Protein AF-A0A9D8BUY4-F1 (afdb_monomer_lite)

Sequence (169 aa):
MDKLASSQSYLHCSDQKLSERSYRLGHQSWTASNLFVHSYHDEIAYFTTRWDALCPYIDVNEAMLRVAPQPLLIYALPPESEWGHPIRDAYGLVAVREEGYWTEGRRARKFKELRQKHRRFDHSVQQIPGAMLTAKDIETWGSEHFARYEIDPAEVDGFLDYVSDLDLL

Secondary structure (DSSP, 8-state):
---------------TTTTT--EEETTEEE-TTTSEEEEEETTEEEEEETTGGG-------HHHHHHS-SSEE-----TTSTTPPP--STTT---TTSTTTTT-HHHHHHHHHHHHHTTT---------GGG--HHHHHHHHHHHHHHHT--HHHHHHHHHHHTT-S--

Foldseek 3Di:
DDPPPPPPPQPQLPPVVQQPDWDDDQLFIDGLVLQWDFDDDPHDTAIEGLQPPVQDADDDDPVSVSRDGPPYDYDHHDCPHPPHPPPPDPVPDQPPVDPCSCVPPVNVVVVVVVCVVPVVDDDDDDKDQLLPDDLVNVCVVCPVVCVVRVRDSSSSVRNSSSRNHPGTD

pLDDT: mean 80.68, std 15.32, range [35.28, 94.25]

Structure (mmCIF, N/CA/C/O backbone):
data_AF-A0A9D8BUY4-F1
#
_entry.id   AF-A0A9D8BUY4-F1
#
loop_
_atom_site.group_PDB
_atom_site.id
_atom_site.type_symbol
_atom_site.label_atom_id
_atom_site.label_alt_id
_atom_site.label_comp_id
_atom_site.label_asym_id
_atom_site.label_entity_id
_atom_site.label_seq_id
_atom_site.pdbx_PDB_ins_code
_atom_site.Cartn_x
_atom_site.Cartn_y
_atom_site.Cartn_z
_atom_site.occupancy
_atom_site.B_iso_or_equiv
_atom_site.auth_seq_id
_atom_site.auth_comp_id
_atom_site.auth_asym_id
_atom_site.auth_atom_id
_atom_site.pdbx_PDB_model_num
ATOM 1 N N . MET A 1 1 ? 29.866 17.845 3.179 1.00 36.91 1 MET A N 1
ATOM 2 C CA . MET A 1 1 ? 30.371 16.461 3.247 1.00 36.91 1 MET A CA 1
ATOM 3 C C . MET A 1 1 ? 29.526 15.669 2.282 1.00 36.91 1 MET A C 1
ATOM 5 O O . MET A 1 1 ? 28.374 15.385 2.581 1.00 36.91 1 MET A O 1
ATOM 9 N N . ASP A 1 2 ? 30.069 15.468 1.090 1.00 35.66 2 ASP A N 1
ATOM 10 C CA . ASP A 1 2 ? 29.392 14.823 -0.026 1.00 35.66 2 ASP A CA 1
ATOM 11 C C . ASP A 1 2 ? 29.177 13.343 0.301 1.00 35.66 2 ASP A C 1
ATOM 13 O O . ASP A 1 2 ? 30.140 12.594 0.482 1.00 35.66 2 ASP A O 1
ATOM 17 N N . LYS A 1 3 ? 27.913 12.918 0.420 1.00 37.53 3 LYS A N 1
ATOM 18 C CA . LYS A 1 3 ? 27.569 11.494 0.408 1.00 37.53 3 LYS A CA 1
ATOM 19 C C . LYS A 1 3 ? 27.878 10.995 -1.001 1.00 37.53 3 LYS A C 1
ATOM 21 O O . LYS A 1 3 ? 27.122 11.249 -1.934 1.00 37.53 3 LYS A O 1
ATOM 26 N N . LEU A 1 4 ? 29.024 10.333 -1.147 1.00 35.28 4 LEU A N 1
ATOM 27 C CA . LEU A 1 4 ? 29.352 9.512 -2.306 1.00 35.28 4 LEU A CA 1
ATOM 28 C C . LEU A 1 4 ? 28.183 8.552 -2.540 1.00 35.28 4 LEU A C 1
ATOM 30 O O . LEU A 1 4 ? 27.993 7.602 -1.783 1.00 35.28 4 LEU A O 1
ATOM 34 N N . ALA A 1 5 ? 27.388 8.838 -3.571 1.00 40.38 5 ALA A N 1
ATOM 35 C CA . ALA A 1 5 ? 26.436 7.898 -4.125 1.00 40.38 5 ALA A CA 1
ATOM 36 C C . ALA A 1 5 ? 27.236 6.666 -4.558 1.00 40.38 5 ALA A C 1
ATOM 38 O O . ALA A 1 5 ? 27.934 6.683 -5.572 1.00 40.38 5 ALA A O 1
ATOM 39 N N . SER A 1 6 ? 27.199 5.625 -3.729 1.00 40.28 6 SER A N 1
ATOM 40 C CA . SER A 1 6 ? 27.716 4.312 -4.074 1.00 40.28 6 SER A CA 1
ATOM 41 C C . SER A 1 6 ? 26.826 3.777 -5.189 1.00 40.28 6 SER A C 1
ATOM 43 O O . SER A 1 6 ? 25.756 3.225 -4.944 1.00 40.28 6 SER A O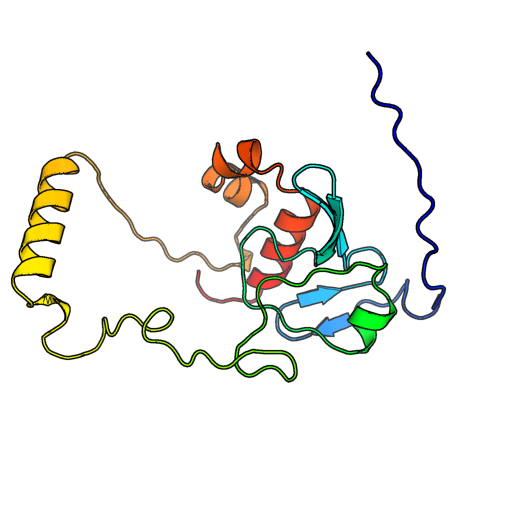 1
ATOM 45 N N . SER A 1 7 ? 27.239 4.004 -6.433 1.00 42.19 7 SER A N 1
ATOM 46 C CA . SER A 1 7 ? 26.683 3.369 -7.620 1.00 42.19 7 SER A CA 1
ATOM 47 C C . SER A 1 7 ? 27.087 1.895 -7.619 1.00 42.19 7 SER A C 1
ATOM 49 O O . SER A 1 7 ? 27.886 1.439 -8.435 1.00 42.19 7 SER A O 1
ATOM 51 N N . GLN A 1 8 ? 26.552 1.126 -6.670 1.00 43.00 8 GLN A N 1
ATOM 52 C CA . GLN A 1 8 ? 26.554 -0.321 -6.789 1.00 43.00 8 GLN A CA 1
ATOM 53 C C . GLN A 1 8 ? 25.678 -0.652 -7.989 1.00 43.00 8 GLN A C 1
ATOM 55 O O . GLN A 1 8 ? 24.466 -0.453 -7.983 1.00 43.00 8 GLN A O 1
ATOM 60 N N . SER A 1 9 ? 26.321 -1.089 -9.068 1.00 43.75 9 SER A N 1
ATOM 61 C CA . SER A 1 9 ? 25.636 -1.593 -10.244 1.00 43.75 9 SER A CA 1
ATOM 62 C C . SER A 1 9 ? 24.961 -2.901 -9.849 1.00 43.75 9 SER A C 1
ATOM 64 O O . SER A 1 9 ? 25.589 -3.962 -9.860 1.00 43.75 9 SER A O 1
ATOM 66 N N . TYR A 1 10 ? 23.699 -2.827 -9.441 1.00 48.19 10 TYR A N 1
ATOM 67 C CA . TYR A 1 10 ? 22.881 -4.009 -9.246 1.00 48.19 10 TYR A CA 1
ATOM 68 C C . TYR A 1 10 ? 22.769 -4.703 -10.598 1.00 48.19 10 TYR A C 1
ATOM 70 O O . TYR A 1 10 ? 22.303 -4.118 -11.577 1.00 48.19 10 TYR A O 1
ATOM 78 N N . LEU A 1 11 ? 23.304 -5.921 -10.674 1.00 43.75 11 LEU A N 1
ATOM 79 C CA . LEU A 1 11 ? 23.277 -6.736 -11.879 1.00 43.75 11 LEU A CA 1
ATOM 80 C C . LEU A 1 11 ? 21.815 -6.950 -12.268 1.00 43.75 11 LEU A C 1
ATOM 82 O O . LEU A 1 11 ? 21.088 -7.693 -11.614 1.00 43.75 11 LEU A O 1
ATOM 86 N N . HIS A 1 12 ? 21.392 -6.259 -13.323 1.00 48.75 12 HIS A N 1
ATOM 87 C CA . HIS A 1 12 ? 20.081 -6.422 -13.925 1.00 48.75 12 HIS A CA 1
ATOM 88 C C . HIS A 1 12 ? 19.936 -7.887 -14.353 1.00 48.75 12 HIS A C 1
ATOM 90 O O . HIS A 1 12 ? 20.699 -8.364 -15.200 1.00 48.75 12 HIS A O 1
ATOM 96 N N . CYS A 1 13 ? 19.004 -8.617 -13.734 1.00 48.50 13 CYS A N 1
ATOM 97 C CA . CYS A 1 13 ? 18.666 -9.971 -14.153 1.00 48.50 13 CYS A CA 1
ATOM 98 C C . CYS A 1 13 ? 18.159 -9.886 -15.599 1.00 48.50 13 CYS A C 1
ATOM 100 O O . CYS A 1 13 ? 17.125 -9.284 -15.884 1.00 48.50 13 CYS A O 1
ATOM 102 N N . SER A 1 14 ? 18.972 -10.382 -16.528 1.00 49.72 14 SER A N 1
ATOM 103 C CA . SER A 1 14 ? 18.942 -10.037 -17.952 1.00 49.72 14 SER A CA 1
ATOM 104 C C . SER A 1 14 ? 17.936 -10.868 -18.744 1.00 49.72 14 SER A C 1
ATOM 106 O O . SER A 1 14 ? 18.267 -11.452 -19.773 1.00 49.72 14 SER A O 1
ATOM 108 N N . ASP A 1 15 ? 16.681 -10.888 -18.306 1.00 55.72 15 ASP A N 1
ATOM 109 C CA . ASP A 1 15 ? 15.602 -11.434 -19.124 1.00 55.72 15 ASP A CA 1
ATOM 110 C C . ASP A 1 15 ? 15.007 -10.310 -19.993 1.00 55.72 15 ASP A C 1
ATOM 112 O O . ASP A 1 15 ? 13.934 -9.770 -19.729 1.00 55.72 15 ASP A O 1
ATOM 116 N N . GLN A 1 16 ? 15.741 -9.917 -21.045 1.00 51.69 16 GLN A N 1
ATOM 117 C CA . GLN A 1 16 ? 15.375 -8.828 -21.977 1.00 51.69 16 GLN A CA 1
ATOM 118 C C . GLN A 1 16 ? 13.974 -8.990 -22.603 1.00 51.69 16 GLN A C 1
ATOM 120 O O . GLN A 1 16 ? 13.385 -8.025 -23.076 1.00 51.69 16 GLN A O 1
ATOM 125 N N . LYS A 1 17 ? 13.402 -10.201 -22.599 1.00 54.66 17 LYS A N 1
ATOM 126 C CA . LYS A 1 17 ? 12.021 -10.442 -23.054 1.00 54.66 17 LYS A CA 1
ATOM 127 C C . LYS A 1 17 ? 10.958 -9.976 -22.055 1.00 54.66 17 LYS A C 1
ATOM 129 O O . LYS A 1 17 ? 9.821 -9.736 -22.457 1.00 54.66 17 LYS A O 1
ATOM 134 N N . LEU A 1 18 ? 11.297 -9.874 -20.770 1.00 59.25 18 LEU A N 1
ATOM 135 C CA . LEU A 1 18 ? 10.398 -9.395 -19.717 1.00 59.25 18 LEU A CA 1
ATOM 136 C C . LEU A 1 18 ? 10.446 -7.867 -19.569 1.00 59.25 18 LEU A C 1
ATOM 138 O O . LEU A 1 18 ? 9.486 -7.290 -19.068 1.00 59.25 18 LEU A O 1
ATOM 142 N N . SER A 1 19 ? 11.518 -7.201 -20.018 1.00 58.69 19 SER A N 1
ATOM 143 C CA . SER A 1 19 ? 11.718 -5.766 -19.774 1.00 58.69 19 SER A CA 1
ATOM 144 C C . SER A 1 19 ? 10.775 -4.842 -20.543 1.00 58.69 19 SER A C 1
ATOM 146 O O . SER A 1 19 ? 10.502 -3.744 -20.071 1.00 58.69 19 SER A O 1
ATOM 148 N N . GLU A 1 20 ? 10.244 -5.274 -21.689 1.00 63.25 20 GLU A N 1
ATOM 149 C CA . GLU A 1 20 ? 9.371 -4.447 -22.545 1.00 63.25 20 GLU A CA 1
ATOM 150 C C . GLU A 1 20 ? 7.880 -4.795 -22.427 1.00 63.25 20 GLU A C 1
ATOM 152 O O . GLU A 1 20 ? 7.025 -4.119 -23.001 1.00 63.25 20 GLU A O 1
ATOM 157 N N . ARG A 1 21 ? 7.541 -5.860 -21.693 1.00 80.31 21 ARG A N 1
ATOM 158 C CA . ARG A 1 21 ? 6.168 -6.351 -21.584 1.00 80.31 21 ARG A CA 1
ATOM 159 C C . ARG A 1 21 ? 5.558 -5.922 -20.255 1.00 80.31 21 ARG A C 1
ATOM 161 O O . ARG A 1 21 ? 6.142 -6.140 -19.200 1.00 80.31 21 ARG A O 1
ATOM 168 N N . SER A 1 22 ? 4.367 -5.332 -20.327 1.00 87.75 22 SER A N 1
ATOM 169 C CA . SER A 1 22 ? 3.532 -5.077 -19.154 1.00 87.75 22 SER A CA 1
ATOM 170 C C . SER A 1 22 ? 2.770 -6.346 -18.778 1.00 87.75 22 SER A C 1
ATOM 172 O O . SER A 1 22 ? 2.176 -7.015 -19.632 1.00 87.75 22 SER A O 1
ATOM 174 N N . TYR A 1 23 ? 2.819 -6.677 -17.496 1.00 91.50 23 TYR A N 1
ATOM 175 C CA . TYR A 1 23 ? 2.124 -7.788 -16.866 1.00 91.50 23 TYR A CA 1
ATOM 176 C C . TYR A 1 23 ? 1.130 -7.250 -15.843 1.00 91.50 23 TYR A C 1
ATOM 178 O O . TYR A 1 23 ? 1.280 -6.135 -15.346 1.00 91.50 23 TYR A O 1
ATOM 186 N N . ARG A 1 24 ? 0.126 -8.063 -15.509 1.00 92.12 24 ARG A N 1
ATOM 187 C CA . ARG A 1 24 ? -0.787 -7.798 -14.396 1.00 92.12 24 ARG A CA 1
ATOM 188 C C . ARG A 1 24 ? -0.886 -9.013 -13.488 1.00 92.12 24 ARG A C 1
ATOM 190 O O . ARG A 1 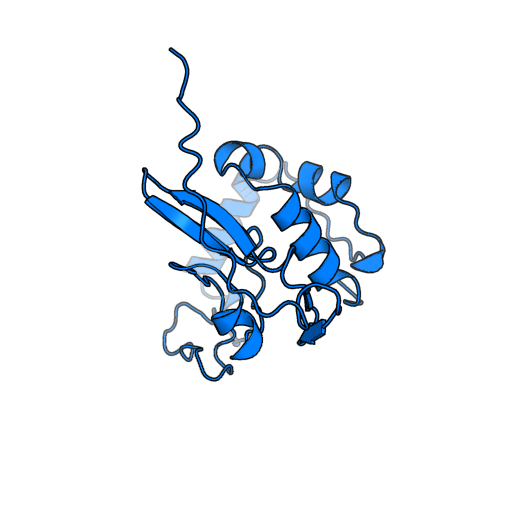24 ? -0.886 -10.143 -13.979 1.00 92.12 24 ARG A O 1
ATOM 197 N N . LEU A 1 25 ? -0.973 -8.764 -12.190 1.00 90.81 25 LEU A N 1
ATOM 198 C CA . LEU A 1 25 ? -1.249 -9.756 -11.158 1.00 90.81 25 LEU A CA 1
ATOM 199 C C . LEU A 1 25 ? -2.185 -9.103 -10.142 1.00 90.81 25 LEU A C 1
ATOM 201 O O . LEU A 1 25 ? -1.839 -8.064 -9.592 1.00 90.81 25 LEU A O 1
ATOM 205 N N . GLY A 1 26 ? -3.392 -9.647 -9.978 1.00 89.31 26 GLY A N 1
ATOM 206 C CA . GLY A 1 26 ? -4.439 -8.970 -9.211 1.00 89.31 26 GLY A CA 1
ATOM 207 C C . GLY A 1 26 ? -4.658 -7.538 -9.716 1.00 89.31 26 GLY A C 1
ATOM 208 O O . GLY A 1 26 ? -4.860 -7.307 -10.915 1.00 89.31 26 GLY A O 1
ATOM 209 N N . HIS A 1 27 ? -4.546 -6.588 -8.794 1.00 90.38 27 HIS A N 1
ATOM 210 C CA . HIS A 1 27 ? -4.680 -5.155 -9.054 1.00 90.38 27 HIS A CA 1
ATOM 211 C C . HIS A 1 27 ? -3.363 -4.468 -9.461 1.00 90.38 27 HIS A C 1
ATOM 213 O O . HIS A 1 27 ? -3.343 -3.282 -9.758 1.00 90.38 27 HIS A O 1
ATOM 219 N N . GLN A 1 28 ? -2.254 -5.206 -9.524 1.00 91.81 28 GLN A N 1
ATOM 220 C CA . GLN A 1 28 ? -0.919 -4.657 -9.761 1.00 91.81 28 GLN A CA 1
ATOM 221 C C . GLN A 1 28 ? -0.533 -4.767 -11.234 1.00 91.81 28 GLN A C 1
ATOM 223 O O . GLN A 1 28 ? -0.673 -5.838 -11.839 1.00 91.81 28 GLN A O 1
ATOM 228 N N . SER A 1 29 ? 0.025 -3.699 -11.807 1.00 92.88 29 SER A N 1
ATOM 229 C CA . SER A 1 29 ? 0.650 -3.721 -13.130 1.00 92.88 29 SER A CA 1
ATOM 230 C C . SER A 1 29 ? 2.163 -3.523 -13.053 1.00 92.88 29 SER A C 1
ATOM 232 O O . SER A 1 29 ? 2.678 -2.644 -12.364 1.00 92.88 29 SER A O 1
ATOM 234 N N . TRP A 1 30 ? 2.915 -4.363 -13.766 1.00 92.38 30 TRP A N 1
ATOM 235 C CA . TRP A 1 30 ? 4.366 -4.394 -13.608 1.00 92.38 30 TRP A CA 1
ATOM 236 C C . TRP A 1 30 ? 5.136 -4.680 -14.890 1.00 92.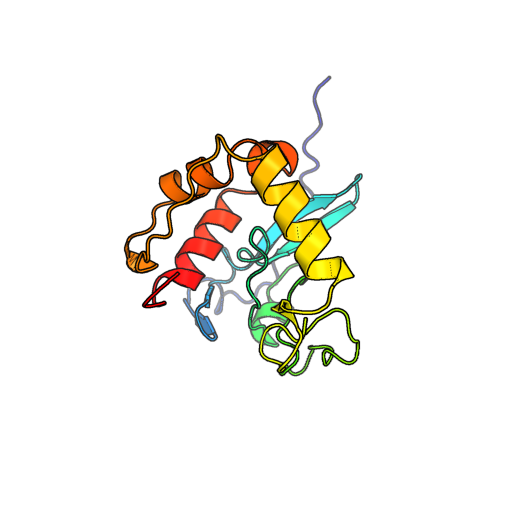38 30 TRP A C 1
ATOM 238 O O . TRP A 1 30 ? 4.662 -5.332 -15.819 1.00 92.38 30 TRP A O 1
ATOM 248 N N . THR A 1 31 ? 6.358 -4.170 -14.912 1.00 91.00 31 THR A N 1
ATOM 249 C CA . THR A 1 31 ? 7.425 -4.400 -15.879 1.00 91.00 31 THR A CA 1
ATOM 250 C C . THR A 1 31 ? 8.705 -4.679 -15.096 1.00 91.00 31 THR A C 1
ATOM 252 O O . THR A 1 31 ? 8.792 -4.409 -13.896 1.00 91.00 31 THR A O 1
ATOM 255 N N . ALA A 1 32 ? 9.752 -5.165 -15.764 1.00 87.38 32 ALA A N 1
ATOM 256 C CA . ALA A 1 32 ? 11.039 -5.355 -15.091 1.00 87.38 32 ALA A CA 1
ATOM 257 C C . ALA A 1 32 ? 11.646 -4.051 -14.537 1.00 87.38 32 ALA A C 1
ATOM 259 O O . ALA A 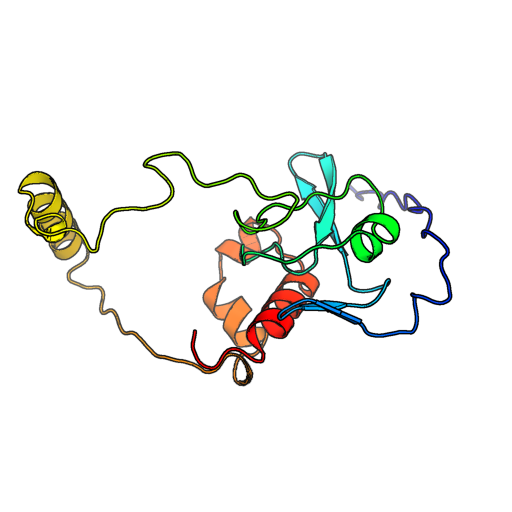1 32 ? 12.485 -4.102 -13.644 1.00 87.38 32 ALA A O 1
ATOM 260 N N . SER A 1 33 ? 11.247 -2.893 -15.075 1.00 87.31 33 SER A N 1
ATOM 261 C CA . SER A 1 33 ? 11.798 -1.589 -14.699 1.00 87.31 33 SER A CA 1
ATOM 262 C C . SER A 1 33 ? 11.039 -0.896 -13.573 1.00 87.31 33 SER A C 1
ATOM 264 O O . SER A 1 33 ? 11.590 0.018 -12.974 1.00 87.31 33 SER A O 1
ATOM 266 N N . ASN A 1 34 ? 9.782 -1.267 -13.321 1.00 90.25 34 ASN A N 1
ATOM 267 C CA . ASN A 1 34 ? 8.952 -0.604 -12.316 1.00 90.25 34 ASN A CA 1
ATOM 268 C C . ASN A 1 34 ? 8.619 -1.505 -11.118 1.00 90.25 34 ASN A C 1
ATOM 270 O O . ASN A 1 34 ? 8.004 -1.029 -10.179 1.00 90.25 34 ASN A O 1
ATOM 274 N N . LEU A 1 35 ? 8.993 -2.787 -11.145 1.00 91.12 35 LEU A N 1
ATOM 275 C CA . LEU A 1 35 ? 8.595 -3.766 -10.133 1.00 91.12 35 LEU A CA 1
ATOM 276 C C . LEU A 1 35 ? 9.058 -3.400 -8.713 1.00 91.12 35 LEU A C 1
ATOM 278 O O . LEU A 1 35 ? 8.367 -3.710 -7.742 1.00 91.12 35 LEU A O 1
ATOM 282 N N . PHE A 1 36 ? 10.229 -2.778 -8.595 1.00 91.44 36 PHE A N 1
ATOM 283 C CA . PHE A 1 36 ? 10.902 -2.564 -7.323 1.00 91.44 36 PHE A CA 1
ATOM 284 C C . PHE A 1 36 ? 11.368 -1.123 -7.147 1.00 91.44 36 PHE A C 1
ATOM 286 O O . PHE A 1 36 ? 11.630 -0.405 -8.112 1.00 91.44 36 PHE A O 1
ATOM 293 N N . VAL A 1 37 ? 11.531 -0.752 -5.885 1.00 91.81 37 VAL A N 1
ATOM 294 C CA . VAL A 1 37 ? 12.111 0.501 -5.419 1.00 91.81 37 VAL A CA 1
ATOM 295 C C . VAL A 1 37 ? 13.333 0.165 -4.577 1.00 91.81 37 VAL A C 1
ATOM 297 O O . VAL A 1 37 ? 13.380 -0.867 -3.903 1.00 91.81 37 VAL A O 1
ATOM 300 N N . HIS A 1 38 ? 14.362 1.000 -4.679 1.00 91.06 38 HIS A N 1
ATOM 301 C CA . HIS A 1 38 ? 15.553 0.874 -3.855 1.00 91.06 38 HIS A CA 1
ATOM 302 C C . HIS A 1 38 ? 15.333 1.626 -2.546 1.00 91.06 38 HIS A C 1
ATOM 304 O O . HIS A 1 38 ? 15.276 2.853 -2.543 1.00 91.06 38 HIS A O 1
ATOM 310 N N . SER A 1 39 ? 15.250 0.884 -1.449 1.00 86.56 39 SER A N 1
ATOM 311 C CA . SER A 1 39 ? 14.913 1.414 -0.132 1.00 86.56 39 SER A CA 1
ATOM 312 C C . SER A 1 39 ? 16.053 1.197 0.858 1.00 86.56 39 SER A C 1
ATOM 314 O O . SER A 1 39 ? 16.939 0.357 0.669 1.00 86.56 39 SER A O 1
ATOM 316 N N . TYR A 1 40 ? 16.032 1.986 1.931 1.00 84.94 40 TYR A N 1
ATOM 317 C CA . TYR A 1 40 ? 17.041 1.954 2.981 1.00 84.94 40 TYR A CA 1
ATOM 318 C C . TYR A 1 40 ? 16.384 2.002 4.358 1.00 84.94 40 TYR A C 1
ATOM 320 O O . TYR A 1 40 ? 15.431 2.743 4.578 1.00 84.94 40 TYR A O 1
ATOM 328 N N . HIS A 1 41 ? 16.920 1.241 5.308 1.00 80.69 41 HIS A N 1
ATOM 329 C CA . HIS A 1 41 ? 16.535 1.333 6.716 1.00 80.69 41 HIS A CA 1
ATOM 330 C C . HIS A 1 41 ? 17.770 1.176 7.599 1.00 80.69 41 HIS A C 1
ATOM 332 O O . HIS A 1 41 ? 18.469 0.173 7.471 1.00 80.69 41 HIS A O 1
ATOM 338 N N . ASP A 1 42 ? 18.054 2.166 8.453 1.00 76.06 42 ASP A N 1
ATOM 339 C CA . ASP A 1 42 ? 19.179 2.161 9.403 1.00 76.06 42 ASP A CA 1
ATOM 340 C C . ASP A 1 42 ? 20.519 1.673 8.795 1.00 76.06 42 ASP A C 1
ATOM 342 O O . ASP A 1 42 ? 21.268 0.948 9.439 1.00 76.06 42 ASP A O 1
ATOM 346 N N . GLU A 1 43 ? 20.820 2.075 7.548 1.00 85.00 43 GLU A N 1
ATOM 347 C CA . GLU A 1 43 ? 22.015 1.719 6.737 1.00 85.00 43 GLU A CA 1
ATOM 348 C C . GLU A 1 43 ? 21.952 0.407 5.932 1.00 85.00 43 GLU A C 1
ATOM 350 O O . GLU A 1 43 ? 22.861 0.117 5.150 1.00 85.00 43 GLU A O 1
ATOM 355 N N . ILE A 1 44 ? 20.873 -0.364 6.039 1.00 84.56 44 ILE A N 1
ATOM 356 C CA . ILE A 1 44 ? 20.668 -1.572 5.236 1.00 84.56 44 ILE A CA 1
ATOM 357 C C . ILE A 1 44 ? 19.985 -1.186 3.923 1.00 84.56 44 ILE A C 1
ATOM 359 O O . ILE A 1 44 ? 18.846 -0.723 3.930 1.00 84.56 44 ILE A O 1
ATOM 363 N N . ALA A 1 45 ? 20.683 -1.398 2.806 1.00 89.56 45 ALA A N 1
ATOM 364 C CA . ALA A 1 45 ? 20.132 -1.268 1.461 1.00 89.56 45 ALA A CA 1
ATOM 365 C C . ALA A 1 45 ? 19.373 -2.541 1.072 1.00 89.56 45 ALA A C 1
ATOM 367 O O . ALA A 1 45 ? 19.903 -3.650 1.201 1.00 89.56 45 ALA A O 1
ATOM 368 N N . TYR A 1 46 ? 18.156 -2.387 0.569 1.00 90.44 46 TYR A N 1
ATOM 369 C CA . TYR A 1 46 ? 17.346 -3.489 0.062 1.00 90.44 46 TYR A CA 1
ATOM 370 C C . TYR A 1 46 ? 16.407 -3.004 -1.037 1.00 90.44 46 TYR A C 1
ATOM 372 O O . TYR A 1 46 ? 16.250 -1.810 -1.280 1.00 90.44 46 TYR A O 1
ATOM 380 N N . PHE A 1 47 ? 15.770 -3.948 -1.711 1.00 91.50 47 PHE A N 1
ATOM 381 C CA . PHE A 1 47 ? 14.706 -3.652 -2.654 1.00 91.50 47 PHE A CA 1
ATOM 382 C C . PHE A 1 47 ? 13.372 -3.974 -2.017 1.00 91.50 47 PHE A C 1
ATOM 384 O O . PHE A 1 47 ? 13.245 -5.005 -1.366 1.00 91.50 47 PHE A O 1
ATOM 391 N N . THR A 1 48 ? 12.381 -3.119 -2.217 1.00 90.88 48 THR A N 1
ATOM 392 C CA . THR A 1 48 ? 10.983 -3.446 -1.930 1.00 90.88 48 THR A CA 1
ATOM 393 C C . THR A 1 48 ? 10.171 -3.366 -3.211 1.00 90.88 48 THR A C 1
ATOM 395 O O . THR A 1 48 ? 10.634 -2.825 -4.216 1.00 90.88 48 THR A O 1
ATOM 398 N N . THR A 1 49 ? 8.975 -3.940 -3.226 1.00 91.06 49 THR A N 1
ATOM 399 C CA . THR A 1 49 ? 8.070 -3.751 -4.366 1.00 91.06 49 THR A CA 1
ATOM 400 C C . THR A 1 49 ? 7.529 -2.324 -4.382 1.00 91.06 49 THR A C 1
ATOM 402 O O . THR A 1 49 ? 7.324 -1.727 -3.330 1.00 91.06 49 THR A O 1
ATOM 405 N N . ARG A 1 50 ? 7.203 -1.783 -5.559 1.00 91.25 50 ARG A N 1
ATOM 406 C CA . ARG A 1 50 ? 6.657 -0.416 -5.671 1.00 91.25 50 ARG A CA 1
ATOM 407 C C . ARG A 1 50 ? 5.290 -0.194 -5.009 1.00 91.25 50 ARG A C 1
ATOM 409 O O . ARG A 1 50 ? 4.734 0.877 -5.144 1.00 91.25 50 ARG A O 1
ATOM 416 N N . TRP A 1 51 ? 4.682 -1.185 -4.374 1.00 91.19 51 TRP A N 1
ATOM 417 C CA . TRP A 1 51 ? 3.377 -1.031 -3.720 1.00 91.19 51 TRP A CA 1
ATOM 418 C C . TRP A 1 51 ? 3.490 -0.975 -2.192 1.00 91.19 51 TRP A C 1
ATOM 420 O O . TRP A 1 51 ? 2.470 -0.871 -1.522 1.00 91.19 51 TRP A O 1
ATOM 430 N N . ASP A 1 52 ? 4.700 -1.055 -1.636 1.00 79.25 52 ASP A N 1
ATOM 431 C CA . ASP A 1 52 ? 4.929 -1.327 -0.212 1.00 79.25 52 ASP A CA 1
ATOM 432 C C . ASP A 1 52 ? 4.590 -0.144 0.718 1.00 79.25 52 ASP A C 1
ATOM 434 O O . ASP A 1 52 ? 4.013 -0.356 1.786 1.00 79.25 52 ASP A O 1
ATOM 438 N N . ALA A 1 53 ? 4.845 1.104 0.294 1.00 67.62 53 ALA A N 1
ATOM 439 C CA . ALA A 1 53 ? 4.693 2.327 1.104 1.00 67.62 53 ALA A CA 1
ATOM 440 C C . ALA A 1 53 ? 3.372 2.500 1.863 1.00 67.62 53 ALA A C 1
ATOM 442 O O . ALA A 1 53 ? 3.331 3.168 2.897 1.00 67.62 53 ALA A O 1
ATOM 443 N N . LEU A 1 54 ? 2.274 1.955 1.340 1.00 69.81 54 LEU A N 1
ATOM 444 C CA . LEU A 1 54 ? 0.940 2.110 1.927 1.00 69.81 54 LEU A CA 1
ATOM 445 C C . LEU A 1 54 ? 0.352 0.796 2.439 1.00 69.81 54 LEU A C 1
ATOM 447 O O . LEU A 1 54 ? -0.825 0.739 2.794 1.00 69.81 54 LEU A O 1
ATOM 451 N N . CYS A 1 55 ? 1.191 -0.239 2.517 1.00 73.31 55 CYS A N 1
ATOM 452 C CA . CYS A 1 55 ? 0.868 -1.553 3.058 1.00 73.31 55 CYS A CA 1
ATOM 453 C C . CYS A 1 55 ? -0.422 -2.200 2.496 1.00 73.31 55 CYS A C 1
ATOM 455 O O . CYS A 1 55 ? -1.157 -2.818 3.277 1.00 73.31 55 CYS A O 1
ATOM 457 N N . PRO A 1 56 ? -0.756 -2.097 1.190 1.00 76.69 56 PRO A N 1
ATOM 458 C CA . PRO A 1 56 ? -1.750 -2.997 0.626 1.00 76.69 56 PRO A CA 1
ATOM 459 C C . PRO A 1 56 ? -1.241 -4.440 0.742 1.00 76.69 56 PRO A C 1
ATOM 461 O O . PRO A 1 56 ? -0.038 -4.691 0.700 1.00 76.69 56 PRO A O 1
ATOM 464 N N . TYR A 1 57 ? -2.153 -5.403 0.863 1.00 83.81 57 TYR A N 1
ATOM 465 C CA . TYR A 1 57 ? -1.780 -6.794 0.627 1.00 83.81 57 TYR A CA 1
ATOM 466 C C . TYR A 1 57 ? -1.510 -6.971 -0.864 1.00 83.81 57 TYR A C 1
ATOM 468 O O . TYR A 1 57 ? -2.394 -6.713 -1.679 1.00 83.81 57 TYR A O 1
ATOM 476 N N . ILE A 1 58 ? -0.297 -7.390 -1.212 1.00 88.31 58 ILE A N 1
ATOM 477 C CA . ILE A 1 58 ? 0.145 -7.468 -2.602 1.00 88.31 58 ILE A CA 1
ATOM 478 C C . ILE A 1 58 ? 0.338 -8.902 -3.064 1.00 88.31 58 ILE A C 1
ATOM 480 O O . ILE A 1 58 ? 0.918 -9.730 -2.361 1.00 88.31 58 ILE A O 1
ATOM 484 N N . ASP A 1 59 ? -0.105 -9.189 -4.283 1.00 89.69 59 ASP A N 1
ATOM 485 C CA . ASP A 1 59 ? 0.162 -10.468 -4.912 1.00 89.69 59 ASP A CA 1
ATOM 486 C C . ASP A 1 59 ? 1.588 -10.482 -5.475 1.00 89.69 59 ASP A C 1
ATOM 488 O O . ASP A 1 59 ? 2.097 -9.501 -6.028 1.00 89.69 59 ASP A O 1
ATOM 492 N N . VAL A 1 60 ? 2.247 -11.629 -5.346 1.00 89.81 60 VAL A N 1
ATOM 493 C CA . VAL A 1 60 ? 3.592 -11.878 -5.874 1.00 89.81 60 VAL A CA 1
ATOM 494 C C . VAL A 1 60 ? 3.568 -13.198 -6.632 1.00 89.81 60 VAL A C 1
ATOM 496 O O . VAL A 1 60 ? 2.737 -14.060 -6.368 1.00 89.81 60 VAL A O 1
ATOM 499 N N . ASN A 1 61 ? 4.448 -13.368 -7.617 1.00 90.38 61 ASN A N 1
ATOM 500 C CA . ASN A 1 61 ? 4.656 -14.658 -8.264 1.00 90.38 61 ASN A CA 1
ATOM 501 C C . ASN A 1 61 ? 6.140 -14.907 -8.567 1.00 90.38 61 ASN A C 1
ATOM 503 O O . ASN A 1 61 ? 6.976 -14.003 -8.518 1.00 90.38 61 ASN A O 1
ATOM 507 N N . GLU A 1 62 ? 6.461 -16.137 -8.961 1.00 90.31 62 GLU A N 1
ATOM 508 C CA . GLU A 1 62 ? 7.823 -16.568 -9.307 1.00 90.31 62 GLU A CA 1
ATOM 509 C C . GLU A 1 62 ? 8.483 -15.746 -10.430 1.00 90.31 62 GLU A C 1
ATOM 511 O O . GLU A 1 62 ? 9.707 -15.665 -10.526 1.00 90.31 62 GLU A O 1
ATOM 516 N N . ALA A 1 63 ? 7.709 -15.138 -11.336 1.00 89.50 63 ALA A N 1
ATOM 517 C CA . ALA A 1 63 ? 8.283 -14.275 -12.368 1.00 89.50 63 ALA A CA 1
ATOM 518 C C . ALA A 1 63 ? 8.793 -12.957 -11.768 1.00 89.50 63 ALA A C 1
ATOM 520 O O . ALA A 1 63 ? 9.904 -12.545 -12.090 1.00 89.50 63 ALA A O 1
ATOM 521 N N . MET A 1 64 ? 8.029 -12.350 -10.858 1.00 90.06 64 MET A N 1
ATOM 522 C CA . MET A 1 64 ? 8.439 -11.139 -10.141 1.00 90.06 64 MET A CA 1
ATOM 523 C C . MET A 1 64 ? 9.692 -11.400 -9.295 1.00 90.06 64 MET A C 1
ATOM 525 O O . MET A 1 64 ? 10.673 -10.667 -9.411 1.00 90.06 64 MET A O 1
ATOM 529 N N . LEU A 1 65 ? 9.706 -12.494 -8.524 1.00 89.31 65 LEU A N 1
ATOM 530 C CA . LEU A 1 65 ? 10.836 -12.856 -7.655 1.00 89.31 65 LEU A CA 1
ATOM 531 C C . LEU A 1 65 ? 12.146 -13.086 -8.423 1.00 89.31 65 LEU A C 1
ATOM 533 O O . LEU A 1 65 ? 13.223 -12.781 -7.914 1.00 89.31 65 LEU A O 1
ATOM 537 N N . ARG A 1 66 ? 12.067 -13.604 -9.655 1.00 88.81 66 ARG A N 1
ATOM 538 C CA . ARG A 1 66 ? 13.244 -13.827 -10.514 1.00 88.81 66 ARG A CA 1
ATOM 539 C C . ARG A 1 66 ? 13.802 -12.551 -11.137 1.00 88.81 66 ARG A C 1
ATOM 541 O O . ARG A 1 66 ? 14.993 -12.506 -11.437 1.00 88.81 66 ARG A O 1
ATOM 548 N N . VAL A 1 67 ? 12.952 -11.557 -11.385 1.00 87.44 67 VAL A N 1
ATOM 549 C CA . VAL A 1 67 ? 13.340 -10.298 -12.040 1.00 87.44 67 VAL A CA 1
ATOM 550 C C . VAL A 1 67 ? 13.890 -9.296 -11.033 1.00 87.44 67 VAL A C 1
ATOM 552 O O . VAL A 1 67 ? 14.817 -8.550 -11.351 1.00 87.44 67 VAL A O 1
ATOM 555 N N . ALA A 1 68 ? 13.325 -9.275 -9.828 1.00 87.94 68 ALA A N 1
ATOM 556 C CA . ALA A 1 68 ? 13.722 -8.335 -8.800 1.00 87.94 68 ALA A CA 1
ATOM 557 C C . ALA A 1 68 ? 15.160 -8.594 -8.298 1.00 87.94 68 ALA A C 1
ATOM 559 O O . ALA A 1 68 ? 15.541 -9.745 -8.050 1.00 87.94 68 ALA A O 1
ATOM 560 N N . PRO A 1 69 ? 15.967 -7.536 -8.119 1.00 89.94 69 PRO A N 1
ATOM 561 C CA . PRO A 1 69 ? 17.281 -7.646 -7.503 1.00 89.94 69 PRO A CA 1
ATOM 562 C C . PRO A 1 69 ? 17.171 -8.044 -6.023 1.00 89.94 69 PRO A C 1
ATOM 564 O O . PRO A 1 69 ? 16.164 -7.800 -5.362 1.00 89.94 69 PRO A O 1
ATOM 567 N N . GLN A 1 70 ? 18.226 -8.679 -5.508 1.00 88.06 70 GLN A N 1
ATOM 568 C CA . GLN A 1 70 ? 18.279 -9.219 -4.147 1.00 88.06 70 GLN A CA 1
ATOM 569 C C . GLN A 1 70 ? 19.187 -8.362 -3.242 1.00 88.06 70 GLN A C 1
ATOM 571 O O . GLN A 1 70 ? 20.225 -7.894 -3.722 1.00 88.06 70 GLN A O 1
ATOM 576 N N . PRO A 1 71 ? 18.862 -8.194 -1.944 1.00 91.44 71 PRO A N 1
ATOM 577 C CA . PRO A 1 71 ? 17.704 -8.772 -1.255 1.00 91.44 71 PRO A CA 1
ATOM 578 C C . PRO A 1 71 ? 16.401 -8.021 -1.577 1.00 91.44 71 PRO A C 1
ATOM 580 O O . PRO A 1 71 ? 16.341 -6.801 -1.423 1.00 91.44 71 PRO A O 1
ATOM 583 N N . LEU A 1 72 ? 15.367 -8.759 -1.996 1.00 90.06 72 LEU A N 1
ATOM 584 C CA . LEU A 1 72 ? 14.003 -8.240 -2.122 1.00 90.06 72 LEU A CA 1
ATOM 585 C C . LEU A 1 72 ? 13.245 -8.506 -0.818 1.00 90.06 72 LEU A C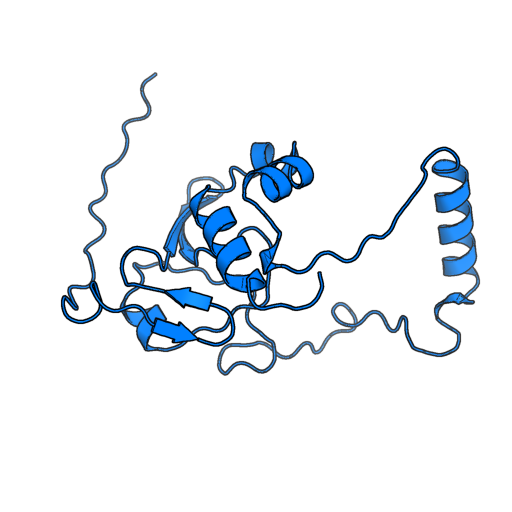 1
ATOM 587 O O . LEU A 1 72 ? 13.128 -9.655 -0.389 1.00 90.06 72 LEU A O 1
ATOM 591 N N . LEU A 1 73 ? 12.705 -7.453 -0.216 1.00 89.12 73 LEU A N 1
ATOM 592 C CA . LEU A 1 73 ? 11.780 -7.515 0.904 1.00 89.12 73 LEU A CA 1
ATOM 593 C C . LEU A 1 73 ? 10.353 -7.302 0.402 1.00 89.12 73 LEU A C 1
ATOM 595 O O . LEU A 1 73 ? 10.093 -6.478 -0.470 1.00 89.12 73 LEU A O 1
ATOM 599 N N . ILE A 1 74 ? 9.432 -8.086 0.952 1.00 88.25 74 ILE A N 1
ATOM 600 C CA . ILE A 1 74 ? 8.003 -8.008 0.666 1.00 88.25 74 ILE A CA 1
ATOM 601 C C . ILE A 1 74 ? 7.314 -7.973 2.021 1.00 88.25 74 ILE A C 1
ATOM 603 O O . ILE A 1 74 ? 7.404 -8.946 2.773 1.00 88.25 74 ILE A O 1
ATOM 607 N N . TYR A 1 75 ? 6.690 -6.846 2.360 1.00 79.81 75 TYR A N 1
ATOM 608 C CA . TYR A 1 75 ? 6.181 -6.629 3.710 1.00 79.81 75 TYR A CA 1
ATOM 609 C C . TYR A 1 75 ? 4.800 -7.257 3.927 1.00 79.81 75 TYR A C 1
ATOM 611 O O . TYR A 1 75 ? 4.592 -7.990 4.895 1.00 79.81 75 TYR A O 1
ATOM 619 N N . ALA A 1 76 ? 3.857 -6.994 3.019 1.00 83.38 76 ALA A N 1
ATOM 620 C CA . ALA A 1 76 ? 2.445 -7.331 3.190 1.00 83.38 76 ALA A CA 1
ATOM 621 C C . ALA A 1 76 ? 1.968 -8.372 2.163 1.00 83.38 76 ALA A C 1
ATOM 623 O O . ALA A 1 76 ? 1.390 -8.041 1.130 1.00 83.38 76 ALA A O 1
ATOM 624 N N . LEU A 1 77 ? 2.177 -9.655 2.468 1.00 86.75 77 LEU A N 1
ATOM 625 C CA . LEU A 1 77 ? 1.617 -10.761 1.684 1.00 86.75 77 LEU A CA 1
ATOM 626 C C . LEU A 1 77 ? 0.210 -11.132 2.178 1.00 86.75 77 LEU A C 1
ATOM 628 O O . LEU A 1 77 ? 0.025 -11.267 3.394 1.00 86.75 77 LEU A O 1
ATOM 632 N N . PRO A 1 78 ? -0.767 -11.356 1.275 1.00 84.19 78 PRO A N 1
ATOM 633 C CA . PRO A 1 78 ? -2.061 -11.905 1.647 1.00 84.19 78 PRO A CA 1
ATOM 634 C C . PRO A 1 78 ? -1.876 -13.212 2.434 1.00 84.19 78 PRO A C 1
ATOM 636 O O . PRO A 1 78 ? -1.105 -14.071 1.986 1.00 84.19 78 PRO A O 1
ATOM 639 N N . PRO A 1 79 ? -2.573 -13.408 3.566 1.00 82.69 79 PRO A N 1
ATOM 640 C CA . PRO A 1 79 ? -2.512 -14.649 4.346 1.00 82.69 79 PRO A CA 1
ATOM 641 C C . PRO A 1 79 ? -2.835 -15.915 3.539 1.00 82.69 79 PRO A C 1
ATOM 643 O O . PRO A 1 79 ? -2.391 -17.007 3.887 1.00 82.69 79 PRO A O 1
ATOM 646 N N . GLU A 1 80 ? -3.622 -15.761 2.477 1.00 82.75 80 GLU A N 1
ATOM 647 C CA . GLU A 1 80 ? -4.095 -16.799 1.566 1.00 82.75 80 GLU A CA 1
ATOM 648 C C . GLU A 1 80 ? -3.116 -17.087 0.417 1.00 82.75 80 GLU A C 1
ATOM 650 O O . GLU A 1 80 ? -3.307 -18.061 -0.313 1.00 82.75 80 GLU A O 1
ATOM 655 N N . SER A 1 81 ? -2.083 -16.257 0.235 1.00 84.19 81 SER A N 1
ATOM 656 C CA . SER A 1 81 ? -1.055 -16.479 -0.788 1.00 84.19 81 SER A CA 1
ATOM 657 C C . SER A 1 81 ? -0.159 -17.674 -0.440 1.00 84.19 81 SER A C 1
ATOM 659 O O . SER A 1 81 ? -0.040 -18.065 0.721 1.00 84.19 81 SER A O 1
ATOM 661 N N . GLU A 1 82 ? 0.531 -18.240 -1.438 1.00 85.00 82 GLU A N 1
ATOM 662 C CA . GLU A 1 82 ? 1.444 -19.384 -1.243 1.00 85.00 82 GLU A CA 1
ATOM 663 C C . GLU A 1 82 ? 2.601 -19.080 -0.275 1.00 85.00 82 GLU A C 1
ATOM 665 O O . GLU A 1 82 ? 3.134 -19.987 0.366 1.00 85.00 82 GLU A O 1
ATOM 670 N N . TRP A 1 83 ? 2.964 -17.801 -0.150 1.00 85.50 83 TRP A N 1
ATOM 671 C CA . TRP A 1 83 ? 4.021 -17.302 0.736 1.00 85.50 83 TRP A CA 1
ATOM 672 C C . TRP A 1 83 ? 3.469 -16.587 1.978 1.00 85.50 83 TRP A C 1
ATOM 674 O O . TRP A 1 83 ? 4.238 -16.131 2.825 1.00 85.50 83 TRP A O 1
ATOM 684 N N . GLY A 1 84 ? 2.145 -16.476 2.089 1.00 81.38 84 GLY A N 1
ATOM 685 C CA . GLY A 1 84 ? 1.460 -15.815 3.186 1.00 81.38 84 GLY A CA 1
ATOM 686 C C . GLY A 1 84 ? 1.539 -16.620 4.474 1.00 81.38 84 GLY A C 1
ATOM 687 O O . GLY A 1 84 ? 1.477 -17.852 4.484 1.00 81.38 84 GLY A O 1
ATOM 688 N N . HIS A 1 85 ? 1.632 -15.918 5.600 1.00 76.94 85 HIS A N 1
ATOM 689 C CA . HIS A 1 85 ? 1.419 -16.537 6.899 1.00 76.94 85 HIS A CA 1
ATOM 690 C C . HIS A 1 85 ? -0.046 -16.364 7.311 1.00 76.94 85 HIS A C 1
ATOM 692 O O . HIS A 1 85 ? -0.505 -15.228 7.439 1.00 76.94 85 HIS A O 1
ATOM 698 N N . PRO A 1 86 ? -0.786 -17.462 7.572 1.00 71.81 86 PRO A N 1
ATOM 699 C CA . PRO A 1 86 ? -2.149 -17.361 8.066 1.00 71.81 86 PRO A CA 1
ATOM 700 C C . PRO A 1 86 ? -2.196 -16.528 9.347 1.00 71.81 86 PRO A C 1
ATOM 702 O O . PRO A 1 86 ? -1.416 -16.769 10.274 1.00 71.81 86 PRO A O 1
ATOM 705 N N . ILE A 1 87 ? -3.141 -15.592 9.422 1.00 67.69 87 ILE A N 1
ATOM 706 C CA . ILE A 1 87 ? -3.395 -14.803 10.630 1.00 67.69 87 ILE A CA 1
ATOM 707 C C . ILE A 1 87 ? -3.985 -15.748 11.681 1.00 67.69 87 ILE A C 1
ATOM 709 O O . ILE A 1 87 ? -5.164 -16.096 11.648 1.00 67.69 87 ILE A O 1
ATOM 713 N N . ARG A 1 88 ? -3.127 -16.236 12.582 1.00 60.16 88 ARG A N 1
ATOM 714 C CA . ARG A 1 88 ? -3.476 -17.225 13.619 1.00 60.16 88 ARG A CA 1
ATOM 715 C C . ARG A 1 88 ? -3.677 -16.614 15.000 1.00 60.16 88 ARG A C 1
ATOM 717 O O . ARG A 1 88 ? -4.076 -17.333 15.914 1.00 60.16 88 ARG A O 1
ATOM 724 N N . ASP A 1 89 ? -3.372 -15.334 15.177 1.00 53.91 89 ASP A N 1
ATOM 725 C CA . ASP A 1 89 ? -3.432 -14.673 16.471 1.00 53.91 89 ASP A CA 1
ATOM 726 C C . ASP A 1 89 ? -4.605 -13.689 16.586 1.00 53.91 89 ASP A C 1
ATOM 728 O O . ASP A 1 89 ? -5.188 -13.206 15.616 1.00 53.91 89 ASP A O 1
ATOM 732 N N . ALA A 1 90 ? -4.960 -13.390 17.833 1.00 51.16 90 ALA A N 1
ATOM 733 C CA . ALA A 1 90 ? -5.992 -12.422 18.185 1.00 51.16 90 ALA A CA 1
ATOM 734 C C . ALA A 1 90 ? -5.618 -10.963 17.829 1.00 51.16 90 ALA A C 1
ATOM 736 O O . ALA A 1 90 ? -6.382 -10.051 18.149 1.00 51.16 90 ALA A O 1
ATOM 737 N N . TYR A 1 91 ? -4.449 -10.725 17.216 1.00 47.50 91 TYR A N 1
ATOM 738 C CA . TYR A 1 91 ? -3.985 -9.398 16.811 1.00 47.50 91 TYR A CA 1
ATOM 739 C C . TYR A 1 91 ? -4.551 -8.969 15.454 1.00 47.50 91 TYR A C 1
ATOM 741 O O . TYR A 1 91 ? -4.825 -7.783 15.275 1.00 47.50 91 TYR A O 1
ATOM 749 N N . GLY A 1 92 ? -4.767 -9.897 14.515 1.00 53.59 92 GLY A N 1
ATOM 750 C CA . GLY A 1 92 ? -5.167 -9.531 13.150 1.00 53.59 92 GLY A CA 1
ATOM 751 C C . GLY A 1 92 ? -6.668 -9.328 12.933 1.00 53.59 92 GLY A C 1
ATOM 752 O O . GLY A 1 92 ? -7.067 -8.641 11.997 1.00 53.59 92 GLY A O 1
ATOM 753 N N . LEU A 1 93 ? -7.519 -9.870 13.806 1.00 53.53 93 LEU A N 1
ATOM 754 C CA . LEU A 1 93 ? -8.969 -9.730 13.693 1.00 53.53 93 LEU A CA 1
ATOM 755 C C . LEU A 1 93 ? -9.526 -9.239 15.017 1.00 53.53 93 LEU A C 1
ATOM 757 O O . LEU A 1 93 ? -9.955 -9.997 15.885 1.00 53.53 93 LEU A O 1
ATOM 761 N N . VAL A 1 94 ? -9.532 -7.918 15.170 1.00 63.81 94 VAL A N 1
ATOM 762 C CA . VAL A 1 94 ? -10.348 -7.298 16.200 1.00 63.81 94 VAL A CA 1
ATOM 763 C C . VAL A 1 94 ? -11.792 -7.678 15.897 1.00 63.81 94 VAL A C 1
ATOM 765 O O . VAL A 1 94 ? -12.315 -7.327 14.840 1.00 63.81 94 VAL A O 1
ATOM 768 N N . ALA A 1 95 ? -12.438 -8.389 16.817 1.00 70.06 95 ALA A N 1
ATOM 769 C CA . ALA A 1 95 ? -13.788 -8.900 16.637 1.00 70.06 95 ALA A CA 1
ATOM 770 C C . ALA A 1 95 ? -14.865 -7.800 16.726 1.00 70.06 95 ALA A C 1
ATOM 772 O O . ALA A 1 95 ? -15.867 -7.917 17.421 1.00 70.06 95 ALA A O 1
ATOM 773 N N . VAL A 1 96 ? -14.667 -6.693 16.007 1.00 73.19 96 VAL A N 1
ATOM 774 C CA . VAL A 1 96 ? -15.538 -5.512 15.970 1.00 73.19 96 VAL A CA 1
ATOM 775 C C . VAL A 1 96 ? -16.963 -5.827 15.518 1.00 73.19 96 VAL A C 1
ATOM 777 O O . VAL A 1 96 ? -17.855 -5.002 15.704 1.00 73.19 96 VAL A O 1
ATOM 780 N N . ARG A 1 97 ? -17.173 -6.997 14.905 1.00 74.94 97 ARG A N 1
ATOM 781 C CA . ARG A 1 97 ? -18.479 -7.500 14.469 1.00 74.94 97 ARG A CA 1
ATOM 782 C C . ARG A 1 97 ? -19.144 -8.436 15.484 1.00 74.94 97 ARG A C 1
ATOM 784 O O . ARG A 1 97 ? -20.316 -8.742 15.303 1.00 74.94 97 ARG A O 1
ATOM 791 N N . GLU A 1 98 ? -18.435 -8.891 16.518 1.00 84.75 98 GLU A N 1
ATOM 792 C CA . GLU A 1 98 ? -19.019 -9.739 17.560 1.00 84.75 98 GLU A CA 1
ATOM 793 C C . GLU A 1 98 ? -19.992 -8.952 18.438 1.00 84.75 98 GLU A C 1
ATOM 795 O O . GLU A 1 98 ? -19.780 -7.780 18.780 1.00 84.75 98 GLU A O 1
ATOM 800 N N . GLU A 1 99 ? -21.066 -9.628 18.838 1.00 86.38 99 GLU A N 1
ATOM 801 C CA . GLU A 1 99 ? -22.017 -9.088 19.797 1.00 86.38 99 GLU A CA 1
ATOM 802 C C . GLU A 1 99 ? -21.309 -8.779 21.123 1.00 86.38 99 GLU A C 1
ATOM 804 O O . GLU A 1 99 ? -20.463 -9.530 21.603 1.00 86.38 99 GLU A O 1
ATOM 809 N N . GLY A 1 100 ? -21.613 -7.626 21.713 1.00 85.12 100 GLY A N 1
ATOM 810 C CA . GLY A 1 100 ? -20.986 -7.203 22.963 1.00 85.12 100 GLY A CA 1
ATOM 811 C C . GLY A 1 100 ? -19.630 -6.507 22.803 1.00 85.12 100 GLY A C 1
ATOM 812 O O . GLY A 1 100 ? -19.190 -5.842 23.745 1.00 85.12 100 GLY A O 1
ATOM 813 N N . TYR A 1 101 ? -18.989 -6.563 21.624 1.00 84.75 101 TYR A N 1
ATOM 814 C CA . TYR A 1 101 ? -17.691 -5.922 21.404 1.00 84.75 101 TYR A CA 1
ATOM 815 C C . TYR A 1 101 ? -17.761 -4.419 21.736 1.00 84.75 101 TYR A C 1
ATOM 817 O O . TYR A 1 101 ? -17.037 -3.917 22.594 1.00 84.75 101 TYR A O 1
ATOM 825 N N . TRP A 1 102 ? -18.672 -3.660 21.134 1.00 82.69 102 TRP A N 1
ATOM 826 C CA . TRP A 1 102 ? -18.729 -2.208 21.362 1.00 82.69 102 TRP A CA 1
ATOM 827 C C . TRP A 1 102 ? -19.293 -1.794 22.726 1.00 82.69 102 TRP A C 1
ATOM 829 O O . TRP A 1 102 ? -19.105 -0.648 23.140 1.00 82.69 102 TRP A O 1
ATOM 839 N N . THR A 1 103 ? -19.964 -2.706 23.428 1.00 85.75 103 THR A N 1
ATOM 840 C CA . THR A 1 103 ? -20.683 -2.421 24.678 1.00 85.75 103 THR A CA 1
ATOM 841 C C . THR A 1 103 ? -19.941 -2.879 25.932 1.00 85.75 103 THR A C 1
ATOM 843 O O . THR A 1 103 ? -20.406 -2.620 27.039 1.00 85.75 103 THR A O 1
ATOM 846 N N . GLU A 1 104 ? -18.781 -3.525 25.792 1.00 90.94 104 GLU A N 1
ATOM 847 C CA . GLU A 1 104 ? -17.910 -3.865 26.918 1.00 90.94 104 GLU A CA 1
ATOM 848 C C . GLU A 1 104 ? -17.496 -2.593 27.688 1.00 90.94 104 GLU A C 1
ATOM 850 O O . GLU A 1 104 ? -17.058 -1.594 27.107 1.00 90.94 104 GLU A O 1
ATOM 855 N N . GLY A 1 105 ? -17.667 -2.605 29.015 1.00 91.69 105 GLY A N 1
ATOM 856 C CA . GLY A 1 105 ? -17.611 -1.400 29.847 1.00 91.69 105 GLY A CA 1
ATOM 857 C C . GLY A 1 105 ? -16.269 -0.659 29.819 1.00 91.69 105 GLY A C 1
ATOM 858 O O . GLY A 1 105 ? -16.245 0.577 29.813 1.00 91.69 105 GLY A O 1
ATOM 859 N N . ARG A 1 106 ? -15.138 -1.374 29.760 1.00 89.38 106 ARG A N 1
ATOM 860 C CA . ARG A 1 106 ? -13.801 -0.768 29.668 1.00 89.38 106 ARG A CA 1
ATOM 861 C C . ARG A 1 106 ? -13.613 -0.069 28.324 1.00 89.38 106 ARG A C 1
ATOM 863 O O . ARG A 1 106 ? -13.142 1.072 28.305 1.00 89.38 106 ARG A O 1
ATOM 870 N N . ARG A 1 107 ? -13.993 -0.713 27.221 1.00 89.50 107 ARG A N 1
ATOM 871 C CA . ARG A 1 107 ? -13.900 -0.176 25.859 1.00 89.50 107 ARG A CA 1
ATOM 872 C C . ARG A 1 107 ? -14.825 1.019 25.659 1.00 89.50 107 ARG A C 1
ATOM 874 O O . ARG A 1 107 ? -14.366 2.069 25.208 1.00 89.50 107 ARG A O 1
ATOM 881 N N . ALA A 1 108 ? -16.085 0.909 26.075 1.00 88.69 108 ALA A N 1
ATOM 882 C CA . ALA A 1 108 ? -17.050 2.004 26.011 1.00 88.69 108 ALA A CA 1
ATOM 883 C C . ALA A 1 108 ? -16.554 3.246 26.777 1.00 88.69 108 ALA A C 1
ATOM 885 O O . ALA A 1 108 ? -16.587 4.363 26.250 1.00 88.69 108 ALA A O 1
ATOM 886 N N . ARG A 1 109 ? -16.001 3.058 27.987 1.00 92.50 109 ARG A N 1
ATOM 887 C CA . ARG A 1 109 ? -15.380 4.143 28.764 1.00 92.50 109 ARG A CA 1
ATOM 888 C C . ARG A 1 109 ? -14.199 4.772 28.023 1.00 92.50 109 ARG A C 1
ATOM 890 O O . ARG A 1 109 ? -14.142 5.995 27.914 1.00 92.50 109 ARG A O 1
ATOM 897 N N . LYS A 1 110 ? -13.296 3.957 27.467 1.00 91.00 110 LYS A N 1
ATOM 898 C CA . LYS A 1 110 ? -12.122 4.450 26.732 1.00 91.00 110 LYS A CA 1
ATOM 899 C C . LYS A 1 110 ? -12.515 5.288 25.514 1.00 91.00 110 LYS A C 1
ATOM 901 O O . LYS A 1 110 ? -11.965 6.369 25.316 1.00 91.00 110 LYS A O 1
ATOM 906 N N . PHE A 1 111 ? -13.488 4.838 24.721 1.00 87.44 111 PHE A N 1
ATOM 907 C CA . PHE A 1 111 ? -13.976 5.616 23.579 1.00 87.44 111 PHE A CA 1
ATOM 908 C C . PHE A 1 111 ? -14.672 6.909 24.006 1.00 87.44 111 PHE A C 1
ATOM 910 O O . PHE A 1 111 ? -14.508 7.926 23.336 1.00 87.44 111 PHE A O 1
ATOM 917 N N . LYS A 1 112 ? -15.400 6.913 25.129 1.00 89.00 112 LYS A N 1
ATOM 918 C CA . LYS A 1 112 ? -15.995 8.139 25.681 1.00 89.00 112 LYS A CA 1
ATOM 919 C C . LYS A 1 112 ? -14.925 9.161 26.078 1.00 89.00 112 LYS A C 1
ATOM 921 O O . LYS A 1 112 ? -15.045 10.328 25.711 1.00 89.00 112 LYS A O 1
ATOM 926 N N . GLU A 1 113 ? -13.866 8.727 26.762 1.00 92.94 113 GLU A N 1
ATOM 927 C CA . GLU A 1 113 ? -12.718 9.580 27.110 1.00 92.94 113 GLU A CA 1
ATOM 928 C C . GLU A 1 113 ? -12.041 10.155 25.859 1.00 92.94 113 GLU A C 1
ATOM 930 O O . GLU A 1 113 ? -11.768 11.355 25.794 1.00 92.94 113 GLU A O 1
ATOM 935 N N . LEU A 1 114 ? -11.817 9.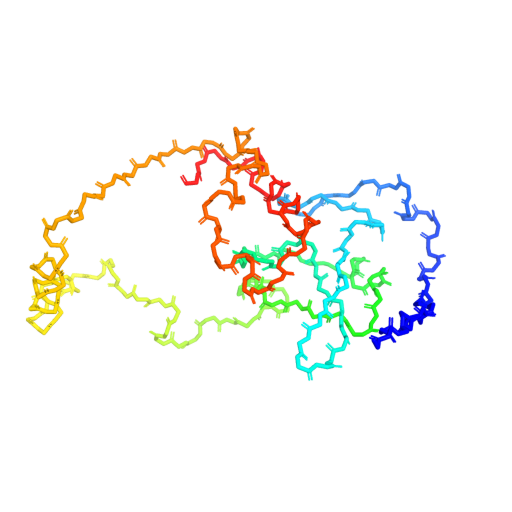319 24.838 1.00 89.94 114 LEU A N 1
ATOM 936 C CA . LEU A 1 114 ? -11.233 9.755 23.570 1.00 89.94 114 LEU A CA 1
ATOM 937 C C . LEU A 1 114 ? -12.124 10.780 22.862 1.00 89.94 114 LEU A C 1
ATOM 939 O O . LEU A 1 114 ? -11.620 11.830 22.469 1.00 89.94 114 LEU A O 1
ATOM 943 N N . ARG A 1 115 ? -13.436 10.541 22.753 1.00 87.06 115 ARG A N 1
ATOM 944 C CA . ARG A 1 115 ? -14.373 11.513 22.163 1.00 87.06 115 ARG A CA 1
ATOM 945 C C . ARG A 1 115 ? -14.381 12.829 22.933 1.00 87.06 115 ARG A C 1
ATOM 947 O O . ARG A 1 115 ? -14.398 13.889 22.324 1.00 87.06 115 ARG A O 1
ATOM 954 N N . GLN A 1 116 ? -14.326 12.787 24.264 1.00 91.38 116 GLN A N 1
ATOM 955 C CA . GLN A 1 116 ? -14.301 14.001 25.078 1.00 91.38 116 GLN A CA 1
ATOM 956 C C . GLN A 1 116 ? -13.002 14.795 24.892 1.00 91.38 116 GLN A C 1
ATOM 958 O O . GLN A 1 116 ? -13.054 16.022 24.775 1.00 91.38 116 GLN A O 1
ATOM 963 N N . LYS A 1 117 ? -11.853 14.107 24.839 1.00 93.00 117 LYS A N 1
ATOM 964 C CA . LYS A 1 117 ? -10.539 14.721 24.592 1.00 93.00 117 LYS A CA 1
ATOM 965 C C . LYS A 1 117 ? -10.477 15.387 23.215 1.00 93.00 117 LYS A C 1
ATOM 967 O O . LYS A 1 117 ? -9.911 16.468 23.091 1.00 93.00 117 LYS A O 1
ATOM 972 N N . HIS A 1 118 ? -11.109 14.779 22.216 1.00 89.94 118 HIS A N 1
ATOM 973 C CA . HIS A 1 118 ? -11.085 15.237 20.826 1.00 89.94 118 HIS A CA 1
ATOM 974 C C . HIS A 1 118 ? -12.422 15.852 20.385 1.00 89.94 118 HIS A C 1
ATOM 976 O O . HIS A 1 118 ? -12.730 15.882 19.204 1.00 89.94 118 HIS A O 1
ATOM 982 N N . ARG A 1 119 ? -13.217 16.403 21.312 1.00 87.94 119 ARG A N 1
ATOM 983 C CA . ARG A 1 119 ? -14.564 16.946 21.028 1.00 87.94 119 ARG A CA 1
ATOM 984 C C . ARG A 1 119 ? -14.618 18.121 20.040 1.00 87.94 119 ARG A C 1
ATOM 986 O O . ARG A 1 119 ? -15.702 18.563 19.696 1.00 87.94 119 ARG A O 1
ATOM 993 N N . ARG A 1 120 ? -13.461 18.702 19.708 1.00 91.69 120 ARG A N 1
ATOM 994 C CA . ARG A 1 120 ? -13.307 19.805 18.744 1.00 91.69 120 ARG A CA 1
ATOM 995 C C . ARG A 1 120 ? -12.867 19.319 17.361 1.00 91.69 120 ARG A C 1
ATOM 997 O O . ARG A 1 120 ? -12.639 20.146 16.491 1.00 91.69 120 ARG A O 1
ATOM 1004 N N . PHE A 1 121 ? -12.670 18.014 17.202 1.00 84.56 121 PHE A N 1
ATOM 1005 C CA . PHE A 1 121 ? -12.373 17.410 15.917 1.00 84.56 121 PHE A CA 1
ATOM 1006 C C . PHE A 1 121 ? -13.691 17.001 15.278 1.00 84.56 121 PHE A C 1
ATOM 1008 O O . PHE A 1 121 ? -14.446 16.217 15.859 1.00 84.56 121 PHE A O 1
ATOM 1015 N N . ASP A 1 122 ? -13.934 17.516 14.084 1.00 83.50 122 ASP A N 1
ATOM 1016 C CA . ASP A 1 122 ? -14.951 16.980 13.197 1.00 83.50 122 ASP A CA 1
ATOM 1017 C C . ASP A 1 122 ? -14.328 15.855 12.372 1.00 83.50 122 ASP A C 1
ATOM 1019 O O . ASP A 1 122 ? -13.155 15.910 12.000 1.00 83.50 122 ASP A O 1
ATOM 1023 N N . HIS A 1 123 ? -15.107 14.807 12.126 1.00 81.19 123 HIS A N 1
ATOM 1024 C CA . HIS A 1 123 ? -14.720 13.723 11.234 1.00 81.19 123 HIS A CA 1
ATOM 1025 C C . HIS A 1 123 ? -15.764 13.620 10.130 1.00 81.19 123 HIS A C 1
ATOM 1027 O O . HIS A 1 123 ? -16.967 13.678 10.390 1.00 81.19 123 HIS A O 1
ATOM 1033 N N . SER A 1 124 ? -15.294 13.456 8.904 1.00 83.38 124 SER A N 1
ATOM 1034 C CA . SER A 1 124 ? -16.108 13.109 7.750 1.00 83.38 124 SER A CA 1
ATOM 1035 C C . SER A 1 124 ? -15.536 11.850 7.117 1.00 83.38 124 SER A C 1
ATOM 1037 O O . SER A 1 124 ? -14.350 11.549 7.248 1.00 83.38 124 SER A O 1
ATOM 1039 N N . VAL A 1 125 ? -16.405 11.097 6.455 1.00 83.38 125 VAL A N 1
ATOM 1040 C CA . VAL A 1 125 ? -16.021 9.955 5.632 1.00 83.38 125 VAL A CA 1
ATOM 1041 C C . VAL A 1 125 ? -16.531 10.253 4.237 1.00 83.38 125 VAL A C 1
ATOM 1043 O O . VAL A 1 125 ? -17.696 10.616 4.068 1.00 83.38 125 VAL A O 1
ATOM 1046 N N . GLN A 1 126 ? -15.653 10.124 3.254 1.00 83.00 126 GLN A N 1
ATOM 1047 C CA . GLN A 1 126 ? -15.987 10.268 1.850 1.00 83.00 126 GLN A CA 1
ATOM 1048 C C . GLN A 1 126 ? -15.482 9.029 1.128 1.00 83.00 126 GLN A C 1
ATOM 1050 O O . GLN A 1 126 ? -14.346 8.625 1.334 1.00 83.00 126 GLN A O 1
ATOM 1055 N N . GLN A 1 127 ? -16.340 8.456 0.292 1.00 86.12 127 GLN A N 1
ATOM 1056 C CA . GLN A 1 127 ? -15.961 7.389 -0.619 1.00 86.12 127 GLN A CA 1
ATOM 1057 C C . GLN A 1 127 ? -15.432 8.000 -1.909 1.00 86.12 127 GLN A C 1
ATOM 1059 O O . GLN A 1 127 ? -16.080 8.881 -2.487 1.00 86.12 127 GLN A O 1
ATOM 1064 N N . ILE A 1 128 ? -14.261 7.547 -2.343 1.00 87.94 128 ILE A N 1
ATOM 1065 C CA . ILE A 1 128 ? -13.612 8.036 -3.558 1.00 87.94 128 ILE A CA 1
ATOM 1066 C C . ILE A 1 128 ? -13.227 6.817 -4.402 1.00 87.94 128 ILE A C 1
ATOM 1068 O O . ILE A 1 128 ? -12.512 5.951 -3.898 1.00 87.94 128 ILE A O 1
ATOM 1072 N N . PRO A 1 129 ? -13.688 6.718 -5.663 1.00 91.88 129 PRO A N 1
ATOM 1073 C CA . PRO A 1 129 ? -13.202 5.692 -6.579 1.00 91.88 129 PRO A CA 1
ATOM 1074 C C . PRO A 1 129 ? -11.693 5.829 -6.767 1.00 91.88 129 PRO A C 1
ATOM 1076 O O . PRO A 1 129 ? -11.208 6.941 -6.998 1.00 91.88 129 PRO A O 1
ATOM 1079 N N . GLY A 1 130 ? -10.949 4.725 -6.715 1.00 90.25 130 GLY A N 1
ATOM 1080 C CA . GLY A 1 130 ? -9.488 4.791 -6.775 1.00 90.25 130 GLY A CA 1
ATOM 1081 C C . GLY A 1 130 ? -8.969 5.398 -8.083 1.00 90.25 130 GLY A C 1
ATOM 1082 O O . GLY A 1 130 ? -8.012 6.167 -8.065 1.00 90.25 130 GLY A O 1
ATOM 1083 N N . ALA A 1 131 ? -9.691 5.203 -9.193 1.00 92.50 131 ALA A N 1
ATOM 1084 C CA . ALA A 1 131 ? -9.430 5.844 -10.487 1.00 92.50 131 ALA A CA 1
ATOM 1085 C C . ALA A 1 131 ? -9.427 7.388 -10.465 1.00 92.50 131 ALA A C 1
ATOM 1087 O O . ALA A 1 131 ? -8.929 8.015 -11.399 1.00 92.50 131 ALA A O 1
ATOM 1088 N N . MET A 1 132 ? -10.034 8.015 -9.451 1.00 94.25 132 MET A N 1
ATOM 1089 C CA . MET A 1 132 ? -10.084 9.474 -9.313 1.00 94.25 132 MET A CA 1
ATOM 1090 C C . MET A 1 132 ? -8.914 10.047 -8.510 1.00 94.25 132 MET A C 1
ATOM 1092 O O . MET A 1 132 ? -8.777 11.269 -8.451 1.00 94.25 132 MET A O 1
ATOM 1096 N N . LEU A 1 133 ? -8.101 9.199 -7.878 1.00 93.06 133 LEU A N 1
ATOM 1097 C CA . LEU A 1 133 ? -6.999 9.643 -7.038 1.00 93.06 133 LEU A CA 1
ATOM 1098 C C . LEU A 1 133 ? -5.798 10.079 -7.864 1.00 93.06 133 LEU A C 1
ATOM 1100 O O . LEU A 1 133 ? -5.449 9.479 -8.880 1.00 93.06 133 LEU A O 1
ATOM 1104 N N . THR A 1 134 ? -5.134 11.122 -7.383 1.00 94.19 134 THR A N 1
ATOM 1105 C CA . THR A 1 134 ? -3.890 11.626 -7.960 1.00 94.19 134 THR A CA 1
ATOM 1106 C C . THR A 1 134 ? -2.749 11.524 -6.956 1.00 94.19 134 THR A C 1
ATOM 1108 O O . THR A 1 134 ? -2.976 11.519 -5.746 1.00 94.19 134 THR A O 1
ATOM 1111 N N . ALA A 1 135 ? -1.501 11.516 -7.437 1.00 92.38 135 ALA A N 1
ATOM 1112 C CA . ALA A 1 135 ? -0.319 11.523 -6.565 1.00 92.38 135 ALA A CA 1
ATOM 1113 C C . ALA A 1 135 ? -0.359 12.688 -5.571 1.00 92.38 135 ALA A C 1
ATOM 1115 O O . ALA A 1 135 ? -0.092 12.509 -4.388 1.00 92.38 135 ALA A O 1
ATOM 1116 N N . LYS A 1 136 ? -0.832 13.855 -6.024 1.00 93.00 136 LYS A N 1
ATOM 1117 C CA . LYS A 1 136 ? -1.014 15.031 -5.177 1.00 93.00 136 LYS A CA 1
ATOM 1118 C C . LYS A 1 136 ? -1.990 14.782 -4.025 1.00 93.00 136 LYS A C 1
ATOM 1120 O O . LYS A 1 136 ? -1.751 15.287 -2.929 1.00 93.00 136 LYS A O 1
ATOM 1125 N N . ASP A 1 137 ? -3.081 14.052 -4.253 1.00 92.75 137 ASP A N 1
ATOM 1126 C CA . ASP A 1 137 ? -4.037 13.725 -3.188 1.00 92.75 137 ASP A CA 1
ATOM 1127 C C . ASP A 1 137 ? -3.360 12.854 -2.126 1.00 92.75 137 ASP A C 1
ATOM 1129 O O . ASP A 1 137 ? -3.400 13.182 -0.940 1.00 92.75 137 ASP A O 1
ATOM 1133 N N . ILE A 1 138 ? -2.649 11.812 -2.566 1.00 90.88 138 ILE A N 1
ATOM 1134 C CA . ILE A 1 138 ? -1.945 10.875 -1.684 1.00 90.88 138 ILE A CA 1
ATOM 1135 C C . ILE A 1 138 ? -0.833 11.568 -0.898 1.00 90.88 138 ILE A C 1
ATOM 1137 O O . ILE A 1 138 ? -0.766 11.424 0.319 1.00 90.88 138 ILE A O 1
ATOM 1141 N N . GLU A 1 139 ? -0.006 12.379 -1.554 1.00 89.25 139 GLU A N 1
ATOM 1142 C CA . GLU A 1 139 ? 1.040 13.176 -0.906 1.00 89.25 139 GLU A CA 1
ATOM 1143 C C . GLU A 1 139 ? 0.452 14.167 0.108 1.00 89.25 139 GLU A C 1
ATOM 1145 O O . GLU A 1 139 ? 0.993 14.347 1.201 1.00 89.25 139 GLU A O 1
ATOM 1150 N N . THR A 1 140 ? -0.685 14.790 -0.222 1.00 90.44 140 THR A N 1
ATOM 1151 C CA . THR A 1 140 ? -1.372 15.722 0.683 1.00 90.44 140 THR A CA 1
ATOM 1152 C C . THR A 1 140 ? -1.878 15.005 1.934 1.00 90.44 140 THR A C 1
ATOM 1154 O O . THR A 1 140 ? -1.776 15.551 3.034 1.00 90.44 140 THR A O 1
ATOM 1157 N N . TRP A 1 141 ? -2.409 13.788 1.793 1.00 89.00 141 TRP A N 1
ATOM 1158 C CA . TRP A 1 141 ? -2.896 12.984 2.917 1.00 89.00 141 TRP A CA 1
ATOM 1159 C C . TRP A 1 141 ? -1.763 12.366 3.738 1.00 89.00 141 TRP A C 1
ATOM 1161 O O . TRP A 1 141 ? -1.833 12.362 4.967 1.00 89.00 141 TRP A O 1
ATOM 1171 N N . GLY A 1 142 ? -0.709 11.891 3.072 1.00 85.19 142 GLY A N 1
ATOM 1172 C CA . GLY A 1 142 ? 0.494 11.338 3.690 1.00 85.19 142 GLY A CA 1
ATOM 1173 C C . GLY A 1 142 ? 1.285 12.388 4.470 1.00 85.19 142 GLY A C 1
ATOM 1174 O O . GLY A 1 142 ? 1.785 12.102 5.557 1.00 85.19 142 GLY A O 1
ATOM 1175 N N . SER A 1 143 ? 1.332 13.628 3.975 1.00 84.25 143 SER A N 1
ATOM 1176 C CA . SER A 1 143 ? 1.856 14.805 4.676 1.00 84.25 143 SER A CA 1
ATOM 1177 C C . SER A 1 143 ? 3.193 14.526 5.395 1.00 84.25 143 SER A C 1
ATOM 1179 O O . SER A 1 143 ? 4.143 14.007 4.809 1.00 84.25 143 SER A O 1
ATOM 1181 N N . GLU A 1 144 ? 3.281 14.853 6.685 1.00 85.50 144 GLU A N 1
ATOM 1182 C CA . GLU A 1 144 ? 4.475 14.665 7.508 1.00 85.50 144 GLU A CA 1
ATOM 1183 C C . GLU A 1 144 ? 4.909 13.192 7.630 1.00 85.50 144 GLU A C 1
ATOM 1185 O O . GLU A 1 144 ? 6.089 12.928 7.848 1.00 85.50 144 GLU A O 1
ATOM 1190 N N . HIS A 1 145 ? 3.997 12.225 7.470 1.00 83.25 145 HIS A N 1
ATOM 1191 C CA . HIS A 1 145 ? 4.360 10.807 7.484 1.00 83.25 145 HIS A CA 1
ATOM 1192 C C . HIS A 1 145 ? 5.284 10.479 6.308 1.00 83.25 145 HIS A C 1
ATOM 1194 O O . HIS A 1 145 ? 6.374 9.961 6.525 1.00 83.25 145 HIS A O 1
ATOM 1200 N N . PHE A 1 146 ? 4.910 10.868 5.087 1.00 85.38 146 PHE A N 1
ATOM 1201 C CA . PHE A 1 146 ? 5.718 10.573 3.898 1.00 85.38 146 PHE A CA 1
ATOM 1202 C C . PHE A 1 146 ? 7.089 11.242 3.972 1.00 85.38 146 PHE A C 1
ATOM 1204 O O . PHE A 1 146 ? 8.099 10.621 3.657 1.00 85.38 146 PHE A O 1
ATOM 1211 N N . ALA A 1 147 ? 7.135 12.476 4.480 1.00 80.19 147 ALA A N 1
ATOM 1212 C CA . ALA A 1 147 ? 8.387 13.199 4.670 1.00 80.19 147 ALA A CA 1
ATOM 1213 C C . ALA A 1 147 ? 9.308 12.550 5.720 1.00 80.19 147 ALA A C 1
ATOM 1215 O O . ALA A 1 147 ? 10.525 12.601 5.576 1.00 80.19 147 ALA A O 1
ATOM 1216 N N . ARG A 1 148 ? 8.750 11.959 6.785 1.00 83.81 148 ARG A N 1
ATOM 1217 C CA . ARG A 1 148 ? 9.531 11.319 7.860 1.00 83.81 148 ARG A CA 1
ATOM 1218 C C . ARG A 1 148 ? 10.061 9.940 7.486 1.00 83.81 148 ARG A C 1
ATOM 1220 O O . ARG A 1 148 ? 11.100 9.555 8.009 1.00 83.81 148 ARG A O 1
ATOM 1227 N N . TYR A 1 149 ? 9.328 9.208 6.653 1.00 80.56 149 TYR A N 1
ATOM 1228 C CA . TYR A 1 149 ? 9.667 7.841 6.255 1.00 80.56 149 TYR A CA 1
ATOM 1229 C C . TYR A 1 149 ? 10.268 7.752 4.849 1.00 80.56 149 TYR A C 1
ATOM 1231 O O . TYR A 1 149 ? 10.507 6.649 4.379 1.00 80.56 149 TYR A O 1
ATOM 1239 N N . GLU A 1 150 ? 10.536 8.900 4.215 1.00 81.81 150 GLU A N 1
ATOM 1240 C CA . GLU A 1 150 ? 11.214 8.995 2.916 1.00 81.81 150 GLU A CA 1
ATOM 1241 C C . GLU A 1 150 ? 10.555 8.123 1.832 1.00 81.81 150 GLU A C 1
ATOM 1243 O O . GLU A 1 150 ? 11.240 7.464 1.058 1.00 81.81 150 GLU A O 1
ATOM 1248 N N . ILE A 1 151 ? 9.216 8.130 1.787 1.00 85.06 151 ILE A N 1
ATOM 1249 C CA . ILE A 1 151 ? 8.436 7.355 0.809 1.00 85.06 151 ILE A CA 1
ATOM 1250 C C . ILE A 1 151 ? 8.827 7.765 -0.615 1.00 85.06 151 ILE A C 1
ATOM 1252 O O . ILE A 1 151 ? 8.770 8.952 -0.957 1.00 85.06 151 ILE A O 1
ATOM 1256 N N . ASP A 1 152 ? 9.206 6.792 -1.447 1.00 88.50 152 ASP A N 1
ATOM 1257 C CA . ASP A 1 152 ? 9.639 7.061 -2.818 1.00 88.50 152 ASP A CA 1
ATOM 1258 C C . ASP A 1 152 ? 8.422 7.392 -3.708 1.00 88.50 152 ASP A C 1
ATOM 1260 O O . ASP A 1 152 ? 7.377 6.741 -3.600 1.00 88.50 152 ASP A O 1
ATOM 1264 N N . PRO A 1 153 ? 8.513 8.374 -4.627 1.00 89.31 153 PRO A N 1
ATOM 1265 C CA . PRO A 1 153 ? 7.437 8.666 -5.574 1.00 89.31 153 PRO A CA 1
ATOM 1266 C C . PRO A 1 153 ? 6.957 7.448 -6.377 1.00 89.31 153 PRO A C 1
ATOM 1268 O O . PRO A 1 153 ? 5.764 7.327 -6.655 1.00 89.31 153 PRO A O 1
ATOM 1271 N N . ALA A 1 154 ? 7.851 6.512 -6.708 1.00 91.38 154 ALA A N 1
ATOM 1272 C CA . ALA A 1 154 ? 7.485 5.272 -7.384 1.00 91.38 154 ALA A CA 1
ATOM 1273 C C . ALA A 1 154 ? 6.564 4.389 -6.528 1.00 91.38 154 ALA A C 1
ATOM 1275 O O . ALA A 1 154 ? 5.775 3.619 -7.080 1.00 91.38 154 ALA A O 1
ATOM 1276 N N . GLU A 1 155 ? 6.627 4.514 -5.199 1.00 90.56 155 GLU A N 1
ATOM 1277 C CA . GLU A 1 155 ? 5.714 3.813 -4.303 1.00 90.56 155 GLU A CA 1
ATOM 1278 C C . GLU A 1 155 ? 4.312 4.430 -4.290 1.00 90.56 155 GLU A C 1
ATOM 1280 O O . GLU A 1 155 ? 3.306 3.718 -4.239 1.00 90.56 155 GLU A O 1
ATOM 1285 N N . VAL A 1 156 ? 4.227 5.758 -4.420 1.00 91.62 156 VAL A N 1
ATOM 1286 C CA . VAL A 1 156 ? 2.952 6.461 -4.626 1.00 91.62 156 VAL A CA 1
ATOM 1287 C C . VAL A 1 156 ? 2.335 6.051 -5.964 1.00 91.62 156 VAL A C 1
ATOM 1289 O O . VAL A 1 156 ? 1.149 5.723 -6.023 1.00 91.62 156 VAL A O 1
ATOM 1292 N N . ASP A 1 157 ? 3.142 5.990 -7.024 1.00 92.25 157 ASP A N 1
ATOM 1293 C CA . ASP A 1 157 ? 2.703 5.516 -8.338 1.00 92.25 157 ASP A CA 1
ATOM 1294 C C . ASP A 1 157 ? 2.233 4.058 -8.297 1.00 92.25 157 ASP A C 1
ATOM 1296 O O . ASP A 1 157 ? 1.278 3.682 -8.982 1.00 92.25 157 ASP A O 1
ATOM 1300 N N . GLY A 1 158 ? 2.894 3.202 -7.516 1.00 92.31 158 GLY A N 1
ATOM 1301 C CA . GLY A 1 158 ? 2.436 1.836 -7.300 1.00 92.31 158 GLY A CA 1
ATOM 1302 C C . GLY A 1 158 ? 1.114 1.782 -6.569 1.00 92.31 158 GLY A C 1
ATOM 1303 O O . GLY A 1 158 ? 0.203 1.115 -7.049 1.00 92.31 158 GLY A O 1
ATOM 1304 N N . PHE A 1 159 ? 0.949 2.526 -5.480 1.00 91.38 159 PHE A N 1
ATOM 1305 C CA . PHE A 1 159 ? -0.340 2.583 -4.801 1.00 91.38 159 PHE A CA 1
ATOM 1306 C C . PHE A 1 159 ? -1.475 3.031 -5.732 1.00 91.38 159 PHE A C 1
ATOM 1308 O O . PHE A 1 159 ? -2.520 2.387 -5.764 1.00 91.38 159 PHE A O 1
ATOM 1315 N N . LEU A 1 160 ? -1.264 4.088 -6.522 1.00 92.50 160 LEU A N 1
ATOM 1316 C CA . LEU A 1 160 ? -2.260 4.571 -7.483 1.00 92.50 160 LEU A CA 1
ATOM 1317 C C . LEU A 1 160 ? -2.601 3.528 -8.547 1.00 92.50 160 LEU A C 1
ATOM 1319 O O . LEU A 1 160 ? -3.770 3.361 -8.883 1.00 92.50 160 LEU A O 1
ATOM 1323 N N . ASP A 1 161 ? -1.596 2.812 -9.050 1.00 93.00 161 ASP A N 1
ATOM 1324 C CA . ASP A 1 161 ? -1.787 1.674 -9.950 1.00 93.00 161 ASP A CA 1
ATOM 1325 C C . ASP A 1 161 ? -2.661 0.590 -9.302 1.00 93.00 161 ASP A C 1
ATOM 1327 O O . ASP A 1 161 ? -3.670 0.197 -9.888 1.00 93.00 161 ASP A O 1
ATOM 1331 N N . TYR A 1 162 ? -2.343 0.203 -8.064 1.00 91.75 162 TYR A N 1
ATOM 1332 C CA . TYR A 1 162 ? -3.083 -0.806 -7.304 1.00 91.75 162 TYR A CA 1
ATOM 1333 C C . TYR A 1 162 ? -4.543 -0.418 -7.057 1.00 91.75 162 TYR A C 1
ATOM 1335 O O . TYR A 1 162 ? -5.430 -1.255 -7.154 1.00 91.75 162 TYR A O 1
ATOM 1343 N N . VAL A 1 163 ? -4.829 0.840 -6.723 1.00 91.25 163 VAL A N 1
ATOM 1344 C CA . VAL A 1 163 ? -6.212 1.248 -6.428 1.00 91.25 163 VAL A CA 1
ATOM 1345 C C . VAL A 1 163 ? -7.008 1.646 -7.668 1.00 91.25 163 VAL A C 1
ATOM 1347 O O . VAL A 1 163 ? -8.208 1.883 -7.565 1.00 91.25 163 VAL A O 1
ATOM 1350 N N . SER A 1 164 ? -6.372 1.742 -8.836 1.00 92.06 164 SER A N 1
ATOM 1351 C CA . SER A 1 164 ? -6.966 2.347 -10.035 1.00 92.06 164 SER A CA 1
ATOM 1352 C C . SER A 1 164 ? -8.260 1.682 -10.513 1.00 92.06 164 SER A C 1
ATOM 1354 O O . SER A 1 164 ? -9.099 2.350 -11.114 1.00 92.06 164 SER A O 1
ATOM 1356 N N . ASP A 1 165 ? -8.451 0.394 -10.239 1.00 89.44 165 ASP A N 1
ATOM 1357 C CA . ASP A 1 165 ? -9.646 -0.377 -10.590 1.00 89.44 165 ASP A CA 1
ATOM 1358 C C . ASP A 1 165 ? -10.507 -0.760 -9.372 1.00 89.44 165 ASP A C 1
ATOM 1360 O O . ASP A 1 165 ? -11.459 -1.530 -9.509 1.00 89.44 165 ASP A O 1
ATOM 1364 N N . LEU A 1 166 ? -10.220 -0.193 -8.195 1.00 87.69 166 LEU A N 1
ATOM 1365 C CA . LEU A 1 166 ? -11.052 -0.341 -7.004 1.00 87.69 166 LEU A CA 1
ATOM 1366 C C . LEU A 1 166 ? -12.185 0.693 -7.009 1.00 87.69 166 LEU A C 1
ATOM 1368 O O . LEU A 1 166 ? -11.960 1.907 -7.032 1.00 87.69 166 LEU A O 1
ATOM 1372 N N . ASP A 1 167 ? -13.421 0.195 -6.933 1.00 79.38 167 ASP A N 1
ATOM 1373 C CA . ASP A 1 167 ? -14.634 1.020 -6.987 1.00 79.38 167 ASP A CA 1
ATOM 1374 C C . ASP A 1 167 ? -14.751 2.002 -5.810 1.00 79.38 167 ASP A C 1
ATOM 1376 O O . ASP A 1 167 ? -15.367 3.062 -5.944 1.00 79.38 167 ASP A O 1
ATOM 1380 N N . LEU A 1 168 ? -14.193 1.653 -4.646 1.00 70.88 168 LEU A N 1
ATOM 1381 C CA . LEU A 1 168 ? -14.295 2.429 -3.411 1.00 70.88 168 LEU A CA 1
ATOM 1382 C C . LEU A 1 168 ? -13.037 2.253 -2.554 1.00 70.88 168 LEU A C 1
ATOM 1384 O O . LEU A 1 168 ? -12.643 1.122 -2.261 1.00 70.88 168 LEU A O 1
ATOM 1388 N N . LEU A 1 169 ? -12.487 3.378 -2.097 1.00 59.22 169 LEU A N 1
ATOM 1389 C CA . LEU A 1 169 ? -11.577 3.479 -0.952 1.00 59.22 169 LEU A CA 1
ATOM 1390 C C . LEU A 1 169 ? -12.280 4.135 0.240 1.00 59.22 169 LEU A C 1
ATOM 1392 O O . LEU A 1 169 ? -13.143 5.021 0.008 1.00 59.22 169 LEU A O 1
#

Radius of gyration: 20.18 Å; chains: 1; bounding box: 52×39×53 Å